Protein AF-G7KDQ2-F1 (afdb_monomer_lite)

Organism: Medicago truncatula (NCBI:txid3880)

Foldseek 3Di:
DDDDDVVPDCPPDDPDDDWDADPVVRPTPVVVVVVVVVVCVVVVDDADADDWWKWFWADWDQDDPQGIKTKIATRYKADFWKAWQLWTWTFPFKAFPVRDTDRIDDHRTIIITTTTDDIDDHGTMMTHDDDPVVNVVLNVQRVVLVVVVVVCVVVVNDDPDDVVSVVSNVD

Structure (mmCIF, N/CA/C/O backbone):
data_AF-G7KDQ2-F1
#
_entry.id   AF-G7KDQ2-F1
#
loop_
_atom_site.group_PDB
_atom_site.id
_atom_site.type_symbol
_atom_site.label_atom_id
_atom_site.label_alt_id
_atom_site.label_comp_id
_atom_site.label_asym_id
_atom_site.label_entity_id
_atom_s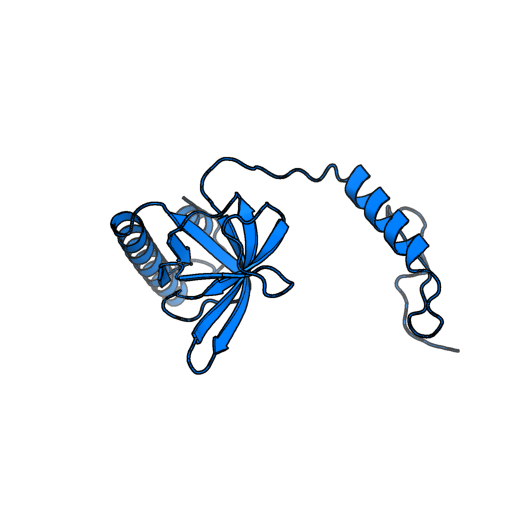ite.label_seq_id
_atom_site.pdbx_PDB_ins_code
_atom_site.Cartn_x
_atom_site.Cartn_y
_atom_site.Cartn_z
_atom_site.occupancy
_atom_site.B_iso_or_equiv
_atom_site.auth_seq_id
_atom_site.auth_comp_id
_atom_site.auth_asym_id
_atom_site.auth_atom_id
_atom_site.pdbx_PDB_model_num
ATOM 1 N N . MET A 1 1 ? 38.299 7.482 -15.254 1.00 37.62 1 MET A N 1
ATOM 2 C CA . MET A 1 1 ? 38.709 6.862 -13.977 1.00 37.62 1 MET A CA 1
ATOM 3 C C . MET A 1 1 ? 37.668 7.265 -12.939 1.00 37.62 1 MET A C 1
ATOM 5 O O . MET A 1 1 ? 37.789 8.322 -12.337 1.00 37.62 1 MET A O 1
ATOM 9 N N . HIS A 1 2 ? 36.566 6.513 -12.859 1.00 38.56 2 HIS A N 1
ATOM 10 C CA . HIS A 1 2 ? 35.492 6.753 -11.890 1.00 38.56 2 HIS A CA 1
ATOM 11 C C . HIS A 1 2 ? 35.658 5.762 -10.732 1.00 38.56 2 HIS A C 1
ATOM 13 O O . HIS A 1 2 ? 35.610 4.558 -10.984 1.00 38.56 2 HIS A O 1
ATOM 19 N N . PRO A 1 3 ? 35.914 6.236 -9.501 1.00 54.81 3 PRO A N 1
ATOM 20 C CA . PRO A 1 3 ? 35.966 5.381 -8.327 1.00 54.81 3 PRO A CA 1
ATOM 21 C C . PRO A 1 3 ? 34.541 5.097 -7.818 1.00 54.81 3 PRO A C 1
ATOM 23 O O . PRO A 1 3 ? 33.591 5.777 -8.201 1.00 54.81 3 PRO A O 1
ATOM 26 N N . SER A 1 4 ? 34.422 4.108 -6.928 1.00 41.66 4 SER A N 1
ATOM 27 C CA . SER A 1 4 ? 33.218 3.663 -6.199 1.00 41.66 4 SER A CA 1
ATOM 28 C C . SER A 1 4 ? 32.128 2.936 -7.000 1.00 41.66 4 SER A C 1
ATOM 30 O O . SER A 1 4 ? 31.072 3.484 -7.271 1.00 41.66 4 SER A O 1
ATOM 32 N N . ASN A 1 5 ? 32.371 1.653 -7.283 1.00 41.12 5 ASN A N 1
ATOM 33 C CA . ASN A 1 5 ? 31.363 0.585 -7.204 1.00 41.12 5 ASN A CA 1
ATOM 34 C C . ASN A 1 5 ? 32.091 -0.739 -6.908 1.00 41.12 5 ASN A C 1
ATOM 36 O O . ASN A 1 5 ? 32.239 -1.611 -7.757 1.00 41.12 5 ASN A O 1
ATOM 40 N N . THR A 1 6 ? 32.604 -0.867 -5.683 1.00 42.06 6 THR A N 1
ATOM 41 C CA . THR A 1 6 ? 33.407 -2.017 -5.217 1.00 42.06 6 THR A CA 1
ATOM 42 C C . THR A 1 6 ? 32.569 -3.277 -4.930 1.00 42.06 6 THR A C 1
ATOM 44 O O . THR A 1 6 ? 33.074 -4.227 -4.356 1.00 42.06 6 THR A O 1
ATOM 47 N N . LEU A 1 7 ? 31.292 -3.329 -5.327 1.00 52.03 7 LEU A N 1
ATOM 48 C CA . LEU A 1 7 ? 30.467 -4.544 -5.208 1.00 52.03 7 LEU A CA 1
ATOM 49 C C . LEU A 1 7 ? 30.378 -5.350 -6.517 1.00 52.03 7 LEU A C 1
ATOM 51 O O . LEU A 1 7 ? 29.614 -6.305 -6.587 1.00 52.03 7 LEU A O 1
ATOM 55 N N . LEU A 1 8 ? 31.136 -4.973 -7.554 1.00 56.44 8 LEU A N 1
ATOM 56 C CA . LEU A 1 8 ? 31.029 -5.561 -8.897 1.00 56.44 8 LEU A CA 1
ATOM 57 C C . LEU A 1 8 ? 32.162 -6.525 -9.294 1.00 56.44 8 LEU A C 1
ATOM 59 O O . LEU A 1 8 ? 32.134 -7.016 -10.417 1.00 56.44 8 LEU A O 1
ATOM 63 N N . SER A 1 9 ? 33.162 -6.802 -8.448 1.00 46.59 9 SER A N 1
ATOM 64 C CA . SER A 1 9 ? 34.312 -7.610 -8.897 1.00 46.59 9 SER A CA 1
ATOM 65 C C . SER A 1 9 ? 34.153 -9.123 -8.739 1.00 46.59 9 SER A C 1
ATOM 67 O O . SER A 1 9 ? 34.792 -9.858 -9.487 1.00 46.59 9 SER A O 1
ATOM 69 N N . ASP A 1 10 ? 33.287 -9.612 -7.848 1.00 47.62 10 ASP A N 1
ATOM 70 C CA . ASP A 1 10 ? 33.301 -11.031 -7.469 1.00 47.62 10 ASP A CA 1
ATOM 71 C C . ASP A 1 10 ? 31.975 -11.722 -7.826 1.00 47.62 10 ASP A C 1
ATOM 73 O O . ASP A 1 10 ? 31.277 -12.288 -6.987 1.00 47.62 10 ASP A O 1
ATOM 77 N N . THR A 1 11 ? 31.635 -11.722 -9.119 1.00 55.91 11 THR A N 1
ATOM 78 C CA . THR A 1 11 ? 30.539 -12.514 -9.728 1.00 55.91 11 THR A CA 1
ATOM 79 C C . THR A 1 11 ? 30.855 -14.020 -9.757 1.00 55.91 11 THR A C 1
ATOM 81 O O . THR A 1 11 ? 30.411 -14.762 -10.629 1.00 55.91 11 THR A O 1
ATOM 84 N N . ILE A 1 12 ? 31.637 -14.515 -8.801 1.00 56.72 12 ILE A N 1
ATOM 85 C CA . ILE A 1 12 ? 32.045 -15.916 -8.721 1.00 56.72 12 ILE A CA 1
ATOM 86 C C . ILE A 1 12 ? 31.264 -16.560 -7.568 1.00 56.72 12 ILE A C 1
ATOM 88 O O . ILE A 1 12 ? 31.811 -16.822 -6.503 1.00 56.72 12 ILE A O 1
ATOM 92 N N . GLY A 1 13 ? 29.953 -16.772 -7.767 1.00 53.53 13 GLY A N 1
ATOM 93 C CA . GLY A 1 13 ? 29.154 -17.663 -6.905 1.00 53.53 13 GLY A CA 1
ATOM 94 C C . GLY A 1 13 ? 27.795 -17.173 -6.380 1.00 53.53 13 GLY A C 1
ATOM 95 O O . GLY A 1 13 ? 27.195 -17.887 -5.582 1.00 53.53 13 GLY A O 1
ATOM 96 N N . LEU A 1 14 ? 27.277 -16.008 -6.790 1.00 55.50 14 LEU A N 1
ATOM 97 C CA . LEU A 1 14 ? 25.994 -15.475 -6.291 1.00 55.50 14 LEU A CA 1
ATOM 98 C C . LEU A 1 14 ? 24.912 -15.385 -7.381 1.00 55.50 14 LEU A C 1
ATOM 100 O O . LEU A 1 14 ? 25.188 -15.001 -8.514 1.00 55.50 14 LEU A O 1
ATOM 104 N N . PHE A 1 15 ? 23.662 -15.687 -7.005 1.00 69.69 15 PHE A N 1
ATOM 105 C CA . PHE A 1 15 ? 22.442 -15.571 -7.825 1.00 69.69 15 PHE A CA 1
ATOM 106 C C . PHE A 1 15 ? 21.989 -14.103 -7.999 1.00 69.69 15 PHE A C 1
ATOM 108 O O . PHE A 1 15 ? 20.851 -13.756 -7.688 1.00 69.69 15 PHE A O 1
ATOM 115 N N . LEU A 1 16 ? 22.888 -13.212 -8.426 1.00 77.12 16 LEU A N 1
ATOM 116 C CA . LEU A 1 16 ? 22.594 -11.791 -8.633 1.00 77.12 16 LEU A CA 1
ATOM 117 C C . LEU A 1 16 ? 22.426 -11.495 -10.132 1.00 77.12 16 LEU A C 1
ATOM 119 O O . LEU A 1 16 ? 23.355 -11.700 -10.910 1.00 77.12 16 LEU A O 1
ATOM 123 N N . LEU A 1 17 ? 21.263 -10.977 -10.534 1.00 81.94 17 LEU A N 1
ATOM 124 C CA . LEU A 1 17 ? 21.025 -10.496 -11.899 1.00 81.94 17 LEU A CA 1
ATOM 125 C C . LEU A 1 17 ? 21.513 -9.049 -12.041 1.00 81.94 17 LEU A C 1
ATOM 127 O O . LEU A 1 17 ? 21.139 -8.183 -11.250 1.00 81.94 17 LEU A O 1
ATOM 131 N N . VAL A 1 18 ? 22.326 -8.781 -13.065 1.00 84.50 18 VAL A N 1
ATOM 132 C CA . VAL A 1 18 ? 22.874 -7.448 -13.367 1.00 84.50 18 VAL A CA 1
ATOM 133 C C . VAL A 1 18 ? 22.486 -7.062 -14.792 1.00 84.50 18 VAL A C 1
ATOM 135 O O . VAL A 1 18 ? 22.719 -7.826 -15.725 1.00 84.50 18 VAL A O 1
ATOM 138 N N . VAL A 1 19 ? 21.896 -5.874 -14.961 1.00 87.69 19 VAL A N 1
ATOM 139 C CA . VAL A 1 19 ? 21.466 -5.338 -16.262 1.00 87.69 19 VAL A CA 1
ATOM 140 C C . VAL A 1 19 ? 21.980 -3.909 -16.416 1.00 87.69 19 VAL A C 1
ATOM 142 O O . VAL A 1 19 ? 21.760 -3.066 -15.547 1.00 87.69 19 VAL A O 1
ATOM 145 N N . GLU A 1 20 ? 22.654 -3.625 -17.529 1.00 88.62 20 GLU A N 1
ATOM 146 C CA . GLU A 1 20 ? 23.108 -2.274 -17.861 1.00 88.62 20 GLU A CA 1
ATOM 147 C C . GLU A 1 20 ? 21.953 -1.433 -18.417 1.00 88.62 20 GLU A C 1
ATOM 149 O O . GLU A 1 20 ? 21.280 -1.824 -19.374 1.00 88.62 20 GLU A O 1
ATOM 154 N N . VAL A 1 21 ? 21.731 -0.255 -17.829 1.00 93.44 21 VAL A N 1
ATOM 155 C CA . VAL A 1 21 ? 20.653 0.662 -18.221 1.00 93.44 21 VAL A CA 1
ATOM 156 C C . VAL A 1 21 ? 21.148 2.101 -18.311 1.00 93.44 21 VAL A C 1
ATOM 158 O O . VAL A 1 21 ? 22.030 2.531 -17.566 1.00 93.44 21 VAL A O 1
ATOM 161 N N . SER A 1 22 ? 20.548 2.886 -19.204 1.00 92.56 22 SER A N 1
ATOM 162 C CA . SER A 1 22 ? 20.775 4.328 -19.293 1.00 92.56 22 SER A CA 1
ATOM 163 C C . SER A 1 22 ? 19.453 5.074 -19.420 1.00 92.56 22 SER A C 1
ATOM 165 O O . SER A 1 22 ? 18.810 5.039 -20.468 1.00 92.56 22 SER A O 1
ATOM 167 N N . ALA A 1 23 ? 19.081 5.815 -18.372 1.00 91.19 23 ALA A N 1
ATOM 168 C CA . ALA A 1 23 ? 17.865 6.632 -18.360 1.00 91.19 23 ALA A CA 1
ATOM 169 C C . ALA A 1 23 ? 17.917 7.787 -19.378 1.00 91.19 23 ALA A C 1
ATOM 171 O O . ALA A 1 23 ? 16.915 8.100 -20.014 1.00 91.19 23 ALA A O 1
ATOM 172 N N . ILE A 1 24 ? 19.097 8.388 -19.582 1.00 94.44 24 ILE A N 1
ATOM 173 C CA . ILE A 1 24 ? 19.287 9.511 -20.517 1.00 94.44 24 ILE A CA 1
ATOM 174 C C . ILE A 1 24 ? 19.175 9.030 -21.965 1.00 94.44 24 ILE A C 1
ATOM 176 O O . ILE A 1 24 ? 18.481 9.638 -22.775 1.00 94.44 24 ILE A O 1
ATOM 180 N N . LYS A 1 25 ? 19.849 7.918 -22.289 1.00 92.94 25 LYS A N 1
ATOM 181 C CA . LYS A 1 25 ? 19.827 7.336 -23.638 1.00 92.94 25 LYS A CA 1
ATOM 182 C C . LYS A 1 25 ? 18.589 6.470 -23.891 1.00 92.94 25 LYS A C 1
ATOM 184 O O . LYS A 1 25 ? 18.416 6.014 -25.013 1.00 92.94 25 LYS A O 1
ATOM 189 N N . LYS A 1 26 ? 17.763 6.229 -22.864 1.00 89.06 26 LYS A N 1
ATOM 190 C CA . LYS A 1 26 ? 16.597 5.327 -22.880 1.00 89.06 26 LYS A CA 1
ATOM 191 C C . LYS A 1 26 ? 16.933 3.931 -23.416 1.00 89.06 26 LYS A C 1
ATOM 193 O O . LYS A 1 26 ? 16.191 3.360 -24.203 1.00 89.06 26 LYS A O 1
ATOM 198 N N . THR A 1 27 ? 18.078 3.398 -23.001 1.00 90.62 27 THR A N 1
ATOM 199 C CA . THR A 1 27 ? 18.556 2.065 -23.404 1.00 90.62 27 THR A CA 1
ATOM 200 C C . THR A 1 27 ? 18.563 1.128 -22.202 1.00 90.62 27 THR A C 1
ATOM 202 O O . THR A 1 27 ? 18.830 1.562 -21.080 1.00 90.62 27 THR A O 1
ATOM 205 N N . GLY A 1 28 ? 18.226 -0.143 -22.432 1.00 87.81 28 GLY A N 1
ATOM 206 C CA . GLY A 1 28 ? 18.150 -1.171 -21.393 1.00 87.81 28 GLY A CA 1
ATOM 207 C C . GLY A 1 28 ? 16.844 -1.343 -20.587 1.00 87.81 28 GLY A C 1
ATOM 208 O O . GLY A 1 28 ? 16.815 -2.319 -19.840 1.00 87.81 28 GLY A O 1
ATOM 209 N N . PRO A 1 29 ? 15.766 -0.523 -20.687 1.00 92.25 29 PRO A N 1
ATOM 210 C CA . PRO A 1 29 ? 14.560 -0.779 -19.889 1.00 92.25 29 PRO A CA 1
ATOM 211 C C . PRO A 1 29 ? 13.874 -2.103 -20.262 1.00 92.25 29 PRO A C 1
ATOM 213 O O . PRO A 1 29 ? 13.459 -2.821 -19.360 1.00 92.25 29 PRO A O 1
ATOM 216 N N . ASP A 1 30 ? 13.856 -2.485 -21.543 1.00 92.44 30 ASP A N 1
ATOM 217 C CA . ASP A 1 30 ? 13.262 -3.759 -21.985 1.00 92.44 30 ASP A CA 1
ATOM 218 C C . ASP A 1 30 ? 14.008 -4.966 -21.391 1.00 92.44 30 ASP A C 1
ATOM 220 O O . ASP A 1 30 ? 13.409 -5.919 -20.895 1.00 92.44 30 ASP A O 1
ATOM 224 N N . ASN A 1 31 ? 15.343 -4.897 -21.365 1.00 90.94 31 ASN A N 1
ATOM 225 C CA . ASN A 1 31 ? 16.174 -5.939 -20.761 1.00 90.94 31 ASN A CA 1
ATOM 226 C C . ASN A 1 31 ? 15.967 -6.018 -19.241 1.00 90.94 31 ASN A C 1
ATOM 228 O O . ASN A 1 31 ? 15.993 -7.109 -18.672 1.00 90.94 31 ASN A O 1
ATOM 232 N N . LEU A 1 32 ? 15.756 -4.873 -18.582 1.00 92.62 32 LEU A N 1
ATOM 233 C CA . LEU A 1 32 ? 15.477 -4.814 -17.149 1.00 92.62 32 LEU A CA 1
ATOM 234 C C . LEU A 1 32 ? 14.107 -5.420 -16.824 1.00 92.62 32 LEU A C 1
ATOM 236 O O . LEU A 1 32 ? 13.989 -6.164 -15.853 1.00 92.62 32 LEU A O 1
ATOM 240 N N . GLU A 1 33 ? 13.092 -5.137 -17.640 1.00 94.00 33 GLU A N 1
ATOM 241 C CA . GLU A 1 33 ? 11.751 -5.702 -17.491 1.00 94.00 33 GLU A CA 1
ATOM 242 C C . GLU A 1 33 ? 11.776 -7.230 -17.603 1.00 94.00 33 GLU A C 1
ATOM 244 O O . GLU A 1 33 ? 11.273 -7.923 -16.717 1.00 94.00 33 GLU A O 1
ATOM 249 N N . VAL A 1 34 ? 12.439 -7.767 -18.633 1.00 93.12 34 VAL A N 1
ATOM 250 C CA . VAL A 1 34 ? 12.584 -9.219 -18.816 1.00 93.12 34 VAL A CA 1
ATOM 251 C C . VAL A 1 34 ? 13.322 -9.859 -17.639 1.00 93.12 34 VAL A C 1
ATOM 253 O O . VAL A 1 34 ? 12.892 -10.900 -17.141 1.00 93.12 34 VAL A O 1
ATOM 256 N N . ALA A 1 35 ? 14.400 -9.237 -17.151 1.00 92.38 35 ALA A N 1
ATOM 257 C CA . ALA A 1 35 ? 15.139 -9.742 -15.995 1.00 92.38 35 ALA A CA 1
ATOM 258 C C . ALA A 1 35 ? 14.286 -9.743 -14.713 1.00 92.38 35 ALA A C 1
ATOM 260 O O . ALA A 1 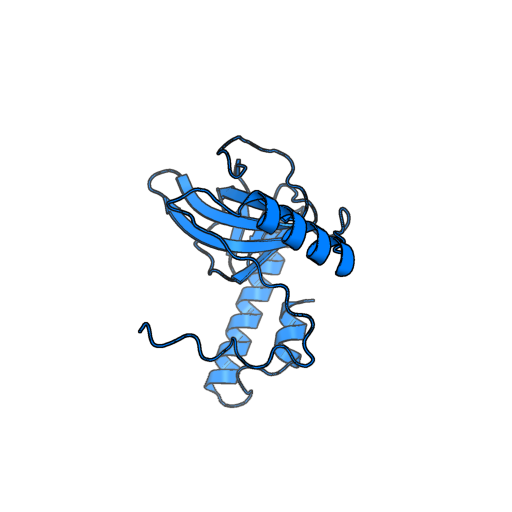35 ? 14.329 -10.706 -13.945 1.00 92.38 35 ALA A O 1
ATOM 261 N N . LEU A 1 36 ? 13.479 -8.700 -14.494 1.00 93.00 36 LEU A N 1
ATOM 262 C CA . LEU A 1 36 ? 12.586 -8.598 -13.340 1.00 93.00 36 LEU A CA 1
ATOM 263 C C . LEU A 1 36 ? 11.479 -9.660 -13.385 1.00 93.00 36 LEU A C 1
ATOM 265 O O . LEU A 1 36 ? 11.206 -10.307 -12.374 1.00 93.00 36 LEU A O 1
ATOM 269 N N . LEU A 1 37 ? 10.873 -9.870 -14.557 1.00 94.00 37 LEU A N 1
ATOM 270 C CA . LEU A 1 37 ? 9.855 -10.901 -14.763 1.00 94.00 37 LEU A CA 1
ATOM 271 C C . LEU A 1 37 ? 10.428 -12.308 -14.567 1.00 94.00 37 LEU A C 1
ATOM 273 O O . LEU A 1 37 ? 9.796 -13.136 -13.911 1.00 94.00 37 LEU A O 1
ATOM 277 N N . LEU A 1 38 ? 11.637 -12.568 -15.074 1.00 92.62 38 LEU A N 1
ATOM 278 C CA . LEU A 1 38 ? 12.329 -13.840 -14.869 1.00 92.62 38 LEU A CA 1
ATOM 279 C C . LEU A 1 38 ? 12.576 -14.099 -13.378 1.00 92.62 38 LEU A C 1
ATOM 281 O O . LEU A 1 38 ? 12.273 -15.184 -12.883 1.00 92.62 38 LEU A O 1
ATOM 285 N N . GLN A 1 39 ? 13.058 -13.090 -12.649 1.00 91.50 39 GLN A N 1
ATOM 286 C CA . GLN A 1 39 ? 13.282 -13.196 -11.210 1.00 91.50 39 GLN A CA 1
ATOM 287 C C . GLN A 1 39 ? 11.975 -13.450 -10.447 1.00 91.50 39 GLN A C 1
ATOM 289 O O . GLN A 1 39 ? 11.927 -14.325 -9.584 1.00 91.50 39 GLN A O 1
ATOM 294 N N . ALA A 1 40 ? 10.902 -12.725 -10.777 1.00 93.00 40 ALA A N 1
ATOM 295 C CA . ALA A 1 40 ? 9.593 -12.908 -10.153 1.00 93.00 40 ALA A CA 1
ATOM 296 C C . ALA A 1 40 ? 9.030 -14.318 -10.398 1.00 93.00 40 ALA A C 1
ATOM 298 O O . ALA A 1 40 ? 8.473 -14.924 -9.482 1.00 93.00 40 ALA A O 1
ATOM 299 N N . TYR A 1 41 ? 9.226 -14.857 -11.605 1.00 91.25 41 TYR A N 1
ATOM 300 C CA . TYR A 1 41 ? 8.842 -16.224 -11.949 1.00 91.25 41 TYR A CA 1
ATOM 301 C C . TYR A 1 41 ? 9.626 -17.261 -11.135 1.00 91.25 41 TYR A C 1
ATOM 303 O O . TYR A 1 41 ? 9.034 -18.182 -10.578 1.00 91.25 41 TYR A O 1
ATOM 311 N N . MET A 1 42 ? 10.945 -17.088 -10.993 1.00 91.38 42 MET A N 1
ATOM 312 C CA . MET A 1 42 ? 11.783 -17.973 -10.172 1.00 91.38 42 MET A CA 1
ATOM 313 C C . MET A 1 42 ? 11.406 -17.941 -8.683 1.00 91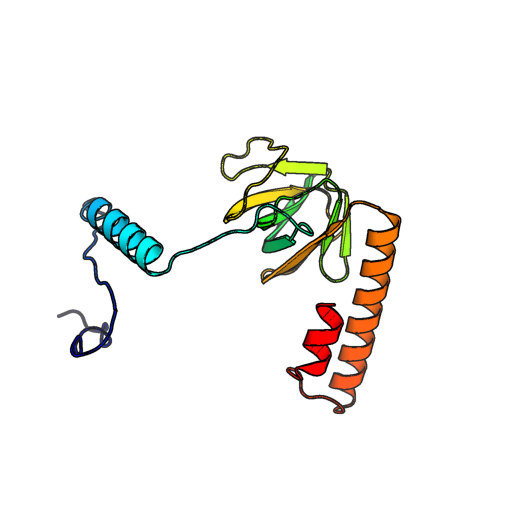.38 42 MET A C 1
ATOM 315 O O . MET A 1 42 ? 11.559 -18.947 -7.994 1.00 91.38 42 MET A O 1
ATOM 319 N N . MET A 1 43 ? 10.917 -16.801 -8.188 1.00 91.38 43 MET A N 1
ATOM 320 C CA . MET A 1 43 ? 10.465 -16.637 -6.802 1.00 91.38 43 MET A CA 1
ATOM 321 C C . MET A 1 43 ? 9.064 -17.213 -6.531 1.00 91.38 43 MET A C 1
ATOM 323 O O . MET A 1 43 ? 8.684 -17.283 -5.364 1.00 91.38 43 MET A O 1
ATOM 327 N N . ASP A 1 44 ? 8.306 -17.606 -7.566 1.00 91.75 44 ASP A N 1
ATOM 328 C CA . ASP A 1 44 ? 6.934 -18.141 -7.470 1.00 91.75 44 ASP A CA 1
ATOM 329 C C . ASP A 1 44 ? 6.029 -17.300 -6.541 1.00 91.75 44 ASP A C 1
ATOM 331 O O . ASP A 1 44 ? 5.396 -17.800 -5.605 1.00 91.75 44 ASP A O 1
ATOM 335 N N . LEU A 1 45 ? 6.018 -15.976 -6.760 1.00 89.31 45 LEU A N 1
ATOM 336 C CA . LEU A 1 45 ? 5.263 -15.033 -5.931 1.00 89.31 45 LEU A CA 1
ATOM 337 C C . LEU A 1 45 ? 3.753 -15.310 -6.014 1.00 89.31 45 LEU A C 1
ATOM 339 O O . LEU A 1 45 ? 3.136 -15.181 -7.071 1.00 89.31 45 LEU A O 1
ATOM 343 N N . LYS A 1 46 ? 3.144 -15.634 -4.868 1.00 88.25 46 LYS A N 1
ATOM 344 C CA . LYS A 1 46 ? 1.707 -15.917 -4.727 1.00 88.25 46 LYS A CA 1
ATOM 345 C C . LYS A 1 46 ? 1.031 -14.907 -3.813 1.00 88.25 46 LYS A C 1
ATOM 347 O O . LYS A 1 46 ? 1.628 -14.415 -2.858 1.00 88.25 46 LYS A O 1
ATOM 352 N N . ALA A 1 47 ? -0.246 -14.657 -4.077 1.00 86.81 47 ALA A N 1
ATOM 353 C CA . ALA A 1 47 ? -1.093 -13.816 -3.247 1.00 86.81 47 ALA A CA 1
ATOM 354 C C . ALA A 1 47 ? -2.384 -14.547 -2.866 1.00 86.81 47 ALA A C 1
ATOM 356 O O . ALA A 1 47 ? -2.922 -15.329 -3.650 1.00 86.81 47 ALA A O 1
ATOM 357 N N . GLN A 1 48 ? -2.876 -14.272 -1.659 1.00 81.19 48 GLN A N 1
ATOM 358 C CA . GLN A 1 48 ? -4.165 -14.761 -1.173 1.00 81.19 48 GLN A CA 1
ATOM 359 C C . GLN A 1 48 ? -5.259 -13.738 -1.498 1.00 81.19 48 GLN A C 1
ATOM 361 O O . GLN A 1 48 ? -5.068 -12.534 -1.319 1.00 81.19 48 GLN A O 1
ATOM 366 N N . PHE A 1 49 ? -6.405 -14.212 -1.986 1.00 80.31 49 PHE A N 1
ATOM 367 C CA . PHE A 1 49 ? -7.561 -13.363 -2.318 1.00 80.31 49 PHE A CA 1
ATOM 368 C C . PHE A 1 49 ? -8.665 -13.427 -1.260 1.00 80.31 49 PHE A C 1
ATOM 370 O O . PHE A 1 49 ? -9.585 -12.608 -1.269 1.00 80.31 49 PHE A O 1
ATOM 377 N N . ASP A 1 50 ? -8.564 -14.400 -0.367 1.00 75.56 50 ASP A N 1
ATOM 378 C CA . ASP A 1 50 ? -9.486 -14.742 0.694 1.00 75.56 50 ASP A CA 1
ATOM 379 C C . ASP A 1 50 ? -8.827 -14.573 2.069 1.00 75.56 50 ASP A C 1
ATOM 381 O O . ASP A 1 50 ? -7.607 -14.625 2.221 1.00 75.56 50 ASP A O 1
ATOM 385 N N . GLY A 1 51 ? -9.660 -14.338 3.081 1.00 74.31 51 GLY A N 1
ATOM 386 C CA . GLY A 1 51 ? -9.220 -14.099 4.452 1.00 74.31 51 GLY A CA 1
ATOM 387 C C . GLY A 1 51 ? -9.452 -12.664 4.932 1.00 74.31 51 GLY A C 1
ATOM 388 O O . GLY A 1 51 ? -10.069 -11.854 4.233 1.00 74.31 51 GLY A O 1
ATOM 389 N N . PRO A 1 52 ? -9.014 -12.352 6.165 1.00 72.38 52 PRO A N 1
ATOM 390 C CA . PRO A 1 52 ? -9.146 -11.019 6.725 1.00 72.38 52 PRO A CA 1
ATOM 391 C C . PRO A 1 52 ? -8.321 -10.036 5.900 1.00 72.38 52 PRO A C 1
ATOM 393 O O . PRO A 1 52 ? -7.134 -10.236 5.645 1.00 72.38 52 PRO A O 1
ATOM 396 N N . ALA A 1 53 ? -8.980 -8.969 5.482 1.00 80.00 53 ALA A N 1
ATOM 397 C CA . ALA A 1 53 ? -8.393 -7.942 4.653 1.00 80.00 53 ALA A CA 1
ATOM 398 C C . ALA A 1 53 ? -7.248 -7.226 5.392 1.00 80.00 53 ALA A C 1
ATOM 400 O O . ALA A 1 53 ? -7.423 -6.737 6.509 1.00 80.00 53 ALA A O 1
ATOM 401 N N . GLN A 1 54 ? -6.075 -7.180 4.761 1.00 83.81 54 GLN A N 1
ATOM 402 C CA . GLN A 1 54 ? -4.840 -6.636 5.330 1.00 83.81 54 GLN A CA 1
ATOM 403 C C . GLN A 1 54 ? -4.115 -5.775 4.299 1.00 83.81 54 GLN A C 1
ATOM 405 O O . GLN A 1 54 ? -4.103 -6.105 3.109 1.00 83.81 54 GLN A O 1
ATOM 410 N N . ALA A 1 55 ? -3.473 -4.709 4.760 1.00 87.25 55 ALA A N 1
ATOM 411 C CA . ALA A 1 55 ? -2.632 -3.848 3.941 1.00 87.25 55 ALA A CA 1
ATOM 412 C C . ALA A 1 55 ? -1.450 -3.300 4.751 1.00 87.25 55 ALA A C 1
ATOM 414 O O . ALA A 1 55 ? -1.478 -3.308 5.978 1.00 87.25 55 ALA A O 1
ATOM 415 N N . TYR A 1 56 ? -0.425 -2.830 4.049 1.00 89.06 56 TYR A N 1
ATOM 416 C CA . TYR A 1 56 ? 0.753 -2.194 4.637 1.00 89.06 56 TYR A CA 1
ATOM 417 C C . TYR A 1 56 ? 0.796 -0.725 4.263 1.00 89.06 56 TYR A C 1
ATOM 419 O O . TYR A 1 56 ? 0.567 -0.383 3.099 1.00 89.06 56 TYR A O 1
ATOM 427 N N . VAL A 1 57 ? 1.138 0.135 5.214 1.00 89.75 57 VAL A N 1
ATOM 428 C CA . VAL A 1 57 ? 1.252 1.571 4.953 1.00 89.75 57 VAL A CA 1
ATOM 429 C C . VAL A 1 57 ? 2.592 1.898 4.338 1.00 89.75 57 VAL A C 1
ATOM 431 O O . VAL A 1 57 ? 3.646 1.595 4.892 1.00 89.75 57 VAL A O 1
ATOM 434 N N . VAL A 1 58 ? 2.541 2.552 3.184 1.00 91.88 58 VAL A N 1
ATOM 435 C CA . VAL A 1 58 ? 3.726 3.0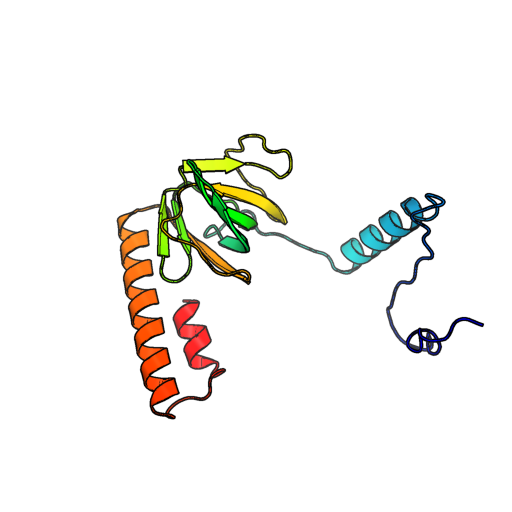63 2.495 1.00 91.88 58 VAL A CA 1
ATOM 436 C C . VAL A 1 58 ? 4.018 4.477 2.967 1.00 91.88 58 VAL A C 1
ATOM 438 O O . VAL A 1 58 ? 5.144 4.799 3.333 1.00 91.88 58 VAL A O 1
ATOM 441 N N . GLU A 1 59 ? 2.991 5.320 2.979 1.00 91.19 59 GLU A N 1
ATOM 442 C CA . GLU A 1 59 ? 3.091 6.720 3.365 1.00 91.19 59 GLU A CA 1
ATOM 443 C C . GLU A 1 59 ? 1.749 7.215 3.902 1.00 91.19 59 GLU A C 1
ATOM 445 O O . GLU A 1 59 ? 0.681 6.730 3.525 1.00 91.19 59 GLU A O 1
ATOM 450 N N . ALA A 1 60 ? 1.811 8.224 4.763 1.00 90.06 60 ALA A N 1
ATOM 451 C CA . ALA A 1 60 ? 0.641 8.895 5.295 1.00 90.06 60 ALA A CA 1
ATOM 452 C C . ALA A 1 60 ? 0.882 10.403 5.327 1.00 90.06 60 ALA A C 1
ATOM 454 O O . ALA A 1 60 ? 1.959 10.873 5.699 1.00 90.06 60 ALA A O 1
ATOM 455 N N . ARG A 1 61 ? -0.128 11.177 4.931 1.00 90.06 61 ARG A N 1
ATOM 456 C CA . ARG A 1 61 ? -0.086 12.644 4.924 1.00 90.06 61 ARG A CA 1
ATOM 457 C C . ARG A 1 61 ? -1.427 13.247 5.323 1.00 90.06 61 ARG A C 1
ATOM 459 O O . ARG A 1 61 ? -2.477 12.645 5.131 1.00 90.06 61 ARG A O 1
ATOM 466 N N . LEU A 1 62 ? -1.400 14.468 5.848 1.00 90.12 62 LEU A N 1
ATOM 467 C CA . LEU A 1 62 ? -2.609 15.228 6.157 1.00 90.12 62 LEU A CA 1
ATOM 468 C C . LEU A 1 62 ? -2.883 16.244 5.046 1.00 90.12 62 LEU A C 1
ATOM 470 O O . LEU A 1 62 ? -2.080 17.149 4.822 1.00 90.12 62 LEU A O 1
ATOM 474 N N . ASP A 1 63 ? -4.025 16.113 4.377 1.00 89.94 63 ASP A N 1
ATOM 475 C CA . ASP A 1 63 ? -4.434 16.998 3.289 1.00 89.94 63 ASP A CA 1
ATOM 476 C C . ASP A 1 63 ? -5.513 17.993 3.745 1.00 89.94 63 ASP A C 1
ATOM 478 O O . ASP A 1 63 ? -6.447 17.660 4.489 1.00 89.94 63 ASP A O 1
ATOM 482 N N . LYS A 1 64 ? -5.379 19.252 3.311 1.00 86.75 64 LYS A N 1
ATOM 483 C CA . LYS A 1 64 ? -6.279 20.343 3.704 1.00 86.75 64 LYS A CA 1
ATOM 484 C C . LYS A 1 64 ? -7.633 20.179 3.007 1.00 86.75 64 LYS A C 1
ATOM 486 O O . LYS A 1 64 ? -7.807 20.572 1.862 1.00 86.75 64 LYS A O 1
ATOM 491 N N . GLY A 1 65 ? -8.607 19.645 3.742 1.00 84.88 65 GLY A N 1
ATOM 492 C CA . GLY A 1 65 ? -9.997 19.476 3.301 1.00 84.88 65 GLY A CA 1
ATOM 493 C C . GLY A 1 65 ? -10.403 18.015 3.115 1.00 84.88 65 GLY A C 1
ATOM 494 O O . GLY A 1 65 ? -11.551 17.667 3.386 1.00 84.88 65 GLY A O 1
ATOM 495 N N . ARG A 1 66 ? -9.463 17.138 2.745 1.00 82.62 66 ARG A N 1
ATOM 496 C CA . ARG A 1 66 ? -9.710 15.687 2.657 1.00 82.62 66 ARG A CA 1
ATOM 497 C C . ARG A 1 66 ? -9.450 14.971 3.987 1.00 82.62 66 ARG A C 1
ATOM 499 O O . ARG A 1 66 ? -10.100 13.963 4.267 1.00 82.62 66 ARG A O 1
ATOM 506 N N . GLY A 1 67 ? -8.606 15.549 4.844 1.00 87.00 67 GLY A N 1
ATOM 507 C CA . GLY A 1 67 ? -8.187 14.945 6.106 1.00 87.00 67 GLY A CA 1
ATOM 508 C C . GLY A 1 67 ? -6.985 14.017 5.904 1.00 87.00 67 GLY A C 1
ATOM 509 O O . GLY A 1 67 ? -6.197 14.242 4.984 1.00 87.00 67 GLY A O 1
ATOM 510 N N . PRO A 1 68 ? -6.801 13.007 6.768 1.00 88.25 68 PRO A N 1
ATOM 511 C CA . PRO A 1 68 ? -5.715 12.044 6.628 1.00 88.25 68 PRO A CA 1
ATOM 512 C C . PRO A 1 68 ? -5.871 11.217 5.348 1.00 88.25 68 PRO A C 1
ATOM 514 O O . PRO A 1 68 ? -6.933 10.639 5.096 1.00 88.25 68 PRO A O 1
ATOM 517 N N . LEU A 1 69 ? -4.804 11.184 4.554 1.00 89.50 69 LEU A N 1
ATOM 518 C CA . LEU A 1 69 ? -4.641 10.358 3.366 1.00 89.50 69 LEU A CA 1
ATOM 519 C C . LEU A 1 69 ? -3.531 9.352 3.631 1.00 89.50 69 LEU A C 1
ATOM 521 O O . LEU A 1 69 ? -2.447 9.727 4.084 1.00 89.50 69 LEU A O 1
ATOM 525 N N . VAL A 1 70 ? -3.797 8.092 3.318 1.00 89.75 70 VAL A N 1
ATOM 526 C CA . VAL A 1 70 ? -2.856 7.000 3.564 1.00 89.75 70 VAL A CA 1
ATOM 527 C C . VAL A 1 70 ? -2.698 6.195 2.286 1.00 89.75 70 VAL A C 1
ATOM 529 O O . VAL A 1 70 ? -3.682 5.691 1.749 1.00 89.75 70 VAL A O 1
ATOM 532 N N . THR A 1 71 ? -1.471 6.071 1.793 1.00 91.12 71 THR A N 1
ATOM 533 C CA . THR A 1 71 ? -1.151 5.194 0.666 1.00 91.12 71 THR A CA 1
ATOM 534 C C . THR A 1 71 ? -0.742 3.841 1.224 1.00 91.12 71 THR A C 1
ATOM 536 O O . THR A 1 71 ? 0.207 3.730 2.003 1.00 91.12 71 THR A O 1
ATOM 539 N N . THR A 1 72 ? -1.457 2.801 0.815 1.00 89.81 72 THR A N 1
ATOM 540 C CA . THR A 1 72 ? -1.269 1.437 1.312 1.00 89.81 72 THR A CA 1
ATOM 541 C C . THR A 1 72 ? -1.059 0.456 0.168 1.00 89.81 72 THR A C 1
ATOM 543 O O . THR A 1 72 ? -1.592 0.648 -0.923 1.00 89.81 72 THR A O 1
ATOM 546 N N . ILE A 1 73 ? -0.293 -0.608 0.408 1.00 90.31 73 ILE A N 1
ATOM 547 C CA . ILE A 1 73 ? -0.196 -1.763 -0.492 1.00 90.31 73 ILE A CA 1
ATOM 548 C C . ILE A 1 73 ? -1.054 -2.880 0.085 1.00 90.31 73 ILE A C 1
ATOM 550 O O . ILE A 1 73 ? -0.836 -3.335 1.210 1.00 90.31 73 ILE A O 1
ATOM 554 N N . VAL A 1 74 ? -2.031 -3.331 -0.696 1.00 87.69 74 VAL A N 1
ATOM 555 C CA . VAL A 1 74 ? -2.990 -4.345 -0.255 1.00 87.69 74 VAL A CA 1
ATOM 556 C C . VAL A 1 74 ? -2.359 -5.730 -0.279 1.00 87.69 74 VAL A C 1
ATOM 558 O O . VAL A 1 74 ? -1.793 -6.151 -1.284 1.00 87.69 74 VAL A O 1
ATOM 561 N N . LYS A 1 75 ? -2.482 -6.469 0.822 1.00 82.06 75 LYS A N 1
ATOM 562 C CA . LYS A 1 75 ? -2.072 -7.875 0.916 1.00 82.06 75 LYS A CA 1
ATOM 563 C C . LYS A 1 75 ? -3.235 -8.813 0.603 1.00 82.06 75 LYS A C 1
ATOM 565 O O . LYS A 1 75 ? -3.057 -9.776 -0.134 1.00 82.06 75 LYS A O 1
ATOM 570 N N . VAL A 1 76 ? -4.415 -8.506 1.146 1.00 69.50 76 VAL A N 1
ATOM 571 C CA . VAL A 1 76 ? -5.666 -9.262 0.970 1.00 69.50 76 VAL A CA 1
ATOM 572 C C . VAL A 1 76 ? -6.806 -8.268 0.750 1.00 69.50 76 VAL A C 1
ATOM 574 O O . VAL A 1 76 ? -6.854 -7.231 1.410 1.00 69.50 76 VAL A O 1
ATOM 577 N N . VAL A 1 77 ? -7.703 -8.581 -0.189 1.00 65.06 77 VAL A N 1
ATOM 578 C CA . VAL A 1 77 ? -8.748 -7.692 -0.732 1.00 65.06 77 VAL A CA 1
ATOM 579 C C . VAL A 1 77 ? -9.486 -6.900 0.349 1.00 65.06 77 VAL A C 1
ATOM 581 O O . VAL A 1 77 ? -10.141 -7.479 1.209 1.00 65.06 77 VAL A O 1
ATOM 584 N N . CYS A 1 78 ? -9.452 -5.571 0.256 1.00 58.28 78 CYS A N 1
ATOM 585 C CA . CYS A 1 78 ? -10.063 -4.683 1.243 1.00 58.28 78 CYS A CA 1
ATOM 586 C C . CYS A 1 78 ? -11.603 -4.641 1.169 1.00 58.28 78 CYS A C 1
ATOM 588 O O . CYS A 1 78 ? -12.187 -4.496 0.096 1.00 58.28 78 CYS A O 1
ATOM 590 N N . GLY A 1 79 ? -12.248 -4.734 2.338 1.00 57.22 79 GLY A N 1
ATOM 591 C CA . GLY A 1 79 ? -13.647 -4.362 2.585 1.00 57.22 79 GLY A CA 1
ATOM 592 C C . GLY A 1 79 ? -13.823 -2.886 2.992 1.00 57.22 79 GLY A C 1
ATOM 593 O O . GLY A 1 79 ? -12.968 -2.052 2.724 1.00 57.22 79 GLY A O 1
ATOM 594 N N . GLN A 1 80 ? -14.946 -2.555 3.646 1.00 55.81 80 GLN A N 1
ATOM 595 C CA . GLN A 1 80 ? -15.421 -1.169 3.855 1.00 55.81 80 GLN A CA 1
ATOM 596 C C . GLN A 1 80 ? -14.921 -0.446 5.133 1.00 55.81 80 GLN A C 1
ATOM 598 O O . GLN A 1 80 ? -15.063 0.773 5.213 1.00 55.81 80 GLN A O 1
ATOM 603 N N . HIS A 1 81 ? -14.365 -1.127 6.147 1.00 56.69 81 HIS A N 1
ATOM 604 C CA . HIS A 1 81 ? -13.945 -0.476 7.408 1.00 56.69 81 HIS A CA 1
ATOM 605 C C . HIS A 1 81 ? -12.522 -0.881 7.808 1.00 56.69 81 HIS A C 1
ATOM 607 O O . HIS A 1 81 ? -12.231 -2.068 7.853 1.00 56.69 81 HIS A O 1
ATOM 613 N N . ALA A 1 82 ? -11.646 0.078 8.123 1.00 60.12 82 ALA A N 1
ATOM 614 C CA . ALA A 1 82 ? -10.229 -0.166 8.413 1.00 60.12 82 ALA A CA 1
ATOM 615 C C . ALA A 1 82 ? -9.849 0.188 9.860 1.00 60.12 82 ALA A C 1
ATOM 617 O O . ALA A 1 82 ? -10.301 1.188 10.418 1.00 60.12 82 ALA A O 1
ATOM 618 N N . VAL A 1 83 ? -8.989 -0.634 10.450 1.00 55.91 83 VAL A N 1
ATOM 619 C CA . VAL A 1 83 ? -8.306 -0.426 11.730 1.00 55.91 83 VAL A CA 1
ATOM 620 C C . VAL A 1 83 ? -6.818 -0.418 11.446 1.00 55.91 83 VAL A C 1
ATOM 622 O O . VAL A 1 83 ? -6.328 -1.222 10.660 1.00 55.91 83 VAL A O 1
ATOM 625 N N . GLU A 1 84 ? -6.093 0.469 12.093 1.00 59.31 84 GLU A N 1
ATOM 626 C CA . GLU A 1 84 ? -4.673 0.640 11.873 1.00 59.31 84 GLU A CA 1
ATOM 627 C C . GLU A 1 84 ? -3.981 0.893 13.206 1.00 59.31 84 GLU A C 1
ATOM 629 O O . GLU A 1 84 ? -4.155 1.943 13.820 1.00 59.31 84 GLU A O 1
ATOM 634 N N . GLY A 1 85 ? -3.222 -0.091 13.689 1.00 60.72 85 GLY A N 1
ATOM 635 C CA . GLY A 1 85 ? -2.536 0.012 14.978 1.00 60.72 85 GLY A CA 1
ATOM 636 C C . GLY A 1 85 ? -3.466 0.444 16.126 1.00 60.72 85 GLY A C 1
ATOM 637 O O . GLY A 1 85 ? -4.327 -0.323 16.552 1.00 60.72 85 GLY A O 1
ATOM 638 N N . SER A 1 86 ? -3.257 1.664 16.635 1.00 58.72 86 SER A N 1
ATOM 639 C CA . SER A 1 86 ? -4.001 2.311 17.734 1.00 58.72 86 SER A CA 1
ATOM 640 C C . SER A 1 86 ? -4.984 3.397 17.272 1.00 58.72 86 SER A C 1
ATOM 642 O O . SER A 1 86 ? -5.320 4.307 18.037 1.00 58.72 86 SER A O 1
ATOM 644 N N . GLN A 1 87 ? -5.366 3.369 15.995 1.00 69.94 87 GLN A N 1
ATOM 645 C CA . GLN A 1 87 ? -6.302 4.305 15.393 1.00 69.94 87 GLN A CA 1
ATOM 646 C C . GLN A 1 87 ? -7.281 3.552 14.486 1.00 69.94 87 GLN A C 1
ATOM 648 O O . GLN A 1 87 ? -6.920 2.672 13.708 1.00 69.94 87 GLN A O 1
ATOM 653 N N . TRP A 1 88 ? -8.562 3.901 14.551 1.00 75.75 88 TRP A N 1
ATOM 654 C CA . TRP A 1 88 ? -9.588 3.299 13.699 1.00 75.75 88 TRP A CA 1
ATOM 655 C C . TRP A 1 88 ? -10.331 4.366 12.912 1.00 75.75 88 TRP A C 1
ATOM 657 O O . TRP A 1 88 ? -10.571 5.478 13.387 1.00 75.75 88 TRP A O 1
ATOM 667 N N . GLY A 1 89 ? -10.768 4.028 11.703 1.00 77.44 89 GLY A N 1
ATOM 668 C CA . GLY A 1 89 ? -11.604 4.928 10.927 1.00 77.44 89 GLY A CA 1
ATOM 669 C C . GLY A 1 89 ? -12.455 4.219 9.891 1.00 77.44 89 GLY A C 1
ATOM 670 O O . GLY A 1 89 ? -12.264 3.054 9.548 1.00 77.44 89 GLY A O 1
ATOM 671 N N . LYS A 1 90 ? -13.451 4.944 9.389 1.00 79.25 90 LYS A N 1
ATOM 672 C CA . LYS A 1 90 ? -14.300 4.440 8.315 1.00 79.25 90 LYS A CA 1
ATOM 673 C C . LYS A 1 90 ? -13.704 4.878 6.987 1.00 79.25 90 LYS A C 1
ATOM 675 O O . LYS A 1 90 ? -13.527 6.076 6.770 1.00 79.25 90 LYS A O 1
ATOM 680 N N . ILE A 1 91 ? -13.458 3.918 6.096 1.00 83.06 91 ILE A N 1
ATOM 681 C CA . ILE A 1 91 ? -13.006 4.218 4.740 1.00 83.06 91 ILE A CA 1
ATOM 682 C C . ILE A 1 91 ? -14.119 5.006 4.050 1.00 83.06 91 ILE A C 1
ATOM 684 O O . ILE A 1 91 ? -15.235 4.517 3.874 1.00 83.06 91 ILE A O 1
ATOM 688 N N . ARG A 1 92 ? -13.831 6.258 3.701 1.00 82.12 92 ARG A N 1
ATOM 689 C CA . ARG A 1 92 ? -14.760 7.121 2.965 1.00 82.12 92 ARG A CA 1
ATOM 690 C C . ARG A 1 92 ? -14.668 6.858 1.470 1.00 82.12 92 ARG A C 1
ATOM 692 O O . ARG A 1 92 ? -15.671 6.920 0.768 1.00 82.12 92 ARG A O 1
ATOM 699 N N . SER A 1 93 ? -13.452 6.640 0.994 1.00 84.69 93 SER A N 1
ATOM 700 C CA . SER A 1 93 ? -13.127 6.542 -0.420 1.00 84.69 93 SER A CA 1
ATOM 701 C C . SER A 1 93 ? -11.758 5.888 -0.566 1.00 84.69 93 SER A C 1
ATOM 703 O O . SER A 1 93 ? -10.889 6.036 0.299 1.00 84.69 93 SER A O 1
ATOM 705 N N . THR A 1 94 ? -11.599 5.147 -1.658 1.00 86.38 94 THR A N 1
ATOM 706 C CA . THR A 1 94 ? -10.361 4.472 -2.034 1.00 86.38 94 THR A CA 1
ATOM 707 C C . THR A 1 94 ? -10.056 4.799 -3.488 1.00 86.38 94 THR A C 1
ATOM 709 O O . THR A 1 94 ? -10.939 4.708 -4.349 1.00 86.38 94 THR A O 1
ATOM 712 N N . LYS A 1 95 ? -8.815 5.197 -3.765 1.00 88.38 95 LYS A N 1
ATOM 713 C CA . LYS A 1 95 ? -8.340 5.544 -5.108 1.00 88.38 95 LYS A CA 1
ATOM 714 C C . LYS A 1 95 ? -7.163 4.670 -5.511 1.00 88.38 95 LYS A C 1
ATOM 716 O O . LYS A 1 95 ? -6.346 4.311 -4.670 1.00 88.38 95 LYS A O 1
ATOM 721 N N . ASP A 1 96 ? -7.085 4.335 -6.791 1.00 89.12 96 ASP A N 1
ATOM 722 C CA . ASP A 1 96 ? -5.925 3.652 -7.364 1.00 89.12 96 ASP A CA 1
ATOM 723 C C . ASP A 1 96 ? -4.742 4.615 -7.587 1.00 89.12 96 ASP A C 1
ATOM 725 O O . ASP A 1 96 ? -4.853 5.829 -7.391 1.00 89.12 96 ASP A O 1
ATOM 729 N N . ALA A 1 97 ? -3.607 4.081 -8.044 1.00 87.75 97 ALA A N 1
ATOM 730 C CA . ALA A 1 97 ? -2.427 4.874 -8.402 1.00 87.75 97 ALA A CA 1
ATOM 731 C C . ALA A 1 97 ? -2.675 5.912 -9.517 1.00 87.75 97 ALA A C 1
ATOM 733 O O . ALA A 1 97 ? -1.916 6.870 -9.641 1.00 87.75 97 ALA A O 1
ATOM 734 N N . ALA A 1 98 ? -3.729 5.748 -10.323 1.00 89.19 98 ALA A N 1
ATOM 735 C CA . ALA A 1 98 ? -4.140 6.711 -11.343 1.00 89.19 98 ALA A CA 1
ATOM 736 C C . ALA A 1 98 ? -5.136 7.762 -10.804 1.00 89.19 98 ALA A C 1
ATOM 738 O O . ALA A 1 98 ? -5.611 8.607 -11.566 1.00 89.19 98 ALA A O 1
ATOM 739 N N . GLY A 1 99 ? -5.467 7.722 -9.509 1.00 86.81 99 GLY A N 1
ATOM 740 C CA . GLY A 1 99 ? -6.409 8.626 -8.851 1.00 86.81 99 GLY A CA 1
ATOM 741 C C . GLY A 1 99 ? -7.887 8.301 -9.099 1.00 86.81 99 GLY A C 1
ATOM 742 O O . GLY A 1 99 ? -8.754 9.101 -8.734 1.00 86.81 99 GLY A O 1
ATOM 743 N N . ARG A 1 100 ? -8.204 7.154 -9.709 1.00 88.94 100 ARG A N 1
ATOM 744 C CA . ARG A 1 100 ? -9.577 6.721 -10.002 1.00 88.94 100 ARG A CA 1
ATOM 745 C C . ARG A 1 100 ? -10.182 6.027 -8.792 1.00 88.94 100 ARG A C 1
ATOM 747 O O . ARG A 1 100 ? -9.530 5.224 -8.127 1.00 88.94 100 ARG A O 1
ATOM 754 N N . LEU A 1 101 ? -11.457 6.311 -8.531 1.00 86.81 101 LEU A N 1
ATOM 755 C CA . LEU A 1 101 ? -12.204 5.649 -7.465 1.00 86.81 101 LEU A CA 1
ATOM 756 C C . LEU A 1 101 ? -12.315 4.155 -7.757 1.00 86.81 101 LEU A C 1
ATOM 758 O O . LEU A 1 101 ? -12.791 3.755 -8.818 1.00 86.81 101 LEU A O 1
ATOM 762 N N . THR A 1 102 ? -11.902 3.344 -6.791 1.00 82.50 102 THR A N 1
ATOM 763 C CA . THR A 1 102 ? -11.892 1.889 -6.905 1.00 82.50 102 THR A CA 1
ATOM 764 C C . THR A 1 102 ? -12.623 1.293 -5.713 1.00 82.50 102 THR A C 1
ATOM 766 O O . THR A 1 102 ? -12.311 1.596 -4.568 1.00 82.50 102 THR A O 1
ATOM 769 N N . GLN A 1 103 ? -13.610 0.434 -5.977 1.00 75.69 103 GLN A N 1
ATOM 770 C CA . GLN A 1 103 ? -14.372 -0.235 -4.914 1.00 75.69 103 GLN A CA 1
ATOM 771 C C . GLN A 1 103 ? -13.673 -1.481 -4.368 1.00 75.69 103 GLN A C 1
ATOM 773 O O . GLN A 1 103 ? -14.004 -1.944 -3.279 1.00 75.69 103 GLN A O 1
ATOM 778 N N . ARG A 1 104 ? -12.741 -2.054 -5.136 1.00 77.38 104 ARG A N 1
ATOM 779 C CA . ARG A 1 104 ? -12.075 -3.308 -4.797 1.00 77.38 104 ARG A CA 1
ATOM 780 C C . ARG A 1 104 ? -10.601 -3.240 -5.156 1.00 77.38 104 ARG A C 1
ATOM 782 O O . ARG A 1 104 ? -10.261 -3.118 -6.326 1.00 77.38 104 ARG A O 1
ATOM 789 N N . ALA A 1 105 ? -9.752 -3.356 -4.147 1.00 82.25 105 ALA A N 1
ATOM 790 C CA . ALA A 1 105 ? -8.313 -3.443 -4.326 1.00 82.25 105 ALA A CA 1
ATOM 791 C C . ALA A 1 105 ? -7.883 -4.910 -4.429 1.00 82.25 105 ALA A C 1
ATOM 793 O O . ALA A 1 105 ? -8.334 -5.749 -3.643 1.00 82.25 105 ALA A O 1
ATOM 794 N N . THR A 1 106 ? -7.030 -5.228 -5.398 1.00 84.94 106 THR A N 1
ATOM 795 C CA . THR A 1 106 ? -6.411 -6.554 -5.518 1.00 84.94 106 THR A CA 1
ATOM 796 C C . THR A 1 106 ? -5.117 -6.621 -4.705 1.00 84.94 106 THR A C 1
ATOM 798 O O . THR A 1 106 ? -4.522 -5.580 -4.426 1.00 84.94 106 THR A O 1
ATOM 801 N N . PRO A 1 107 ? -4.637 -7.820 -4.338 1.00 87.81 107 PRO A N 1
ATOM 802 C CA . PRO A 1 107 ? -3.318 -7.965 -3.733 1.00 87.81 107 PRO A CA 1
ATOM 803 C C . PRO A 1 107 ? -2.216 -7.301 -4.573 1.00 87.81 107 PRO A C 1
ATOM 805 O O . PRO A 1 107 ? -2.303 -7.271 -5.801 1.00 87.81 107 PRO A O 1
ATOM 808 N N . ALA A 1 108 ? -1.200 -6.762 -3.900 1.00 88.50 108 ALA A N 1
ATOM 809 C CA . ALA A 1 108 ? -0.104 -5.951 -4.436 1.00 88.50 108 ALA A CA 1
ATOM 810 C C . ALA A 1 108 ? -0.507 -4.608 -5.076 1.00 88.50 108 ALA A C 1
ATOM 812 O O . ALA A 1 108 ? 0.370 -3.830 -5.451 1.00 88.50 108 ALA A O 1
ATOM 813 N N . MET A 1 109 ? -1.802 -4.291 -5.172 1.00 88.44 109 MET A N 1
ATOM 814 C CA . MET A 1 109 ? -2.251 -3.011 -5.710 1.00 88.44 109 MET A CA 1
ATOM 815 C C . MET A 1 109 ? -2.018 -1.892 -4.682 1.00 88.44 109 MET A C 1
ATOM 817 O O . MET A 1 109 ? -2.483 -2.012 -3.542 1.00 88.44 109 MET A O 1
ATOM 821 N N . PRO A 1 110 ? -1.335 -0.798 -5.061 1.00 90.88 110 PRO A N 1
ATOM 822 C CA . PRO A 1 110 ? -1.259 0.392 -4.231 1.00 90.88 110 PRO A CA 1
ATOM 823 C C . PRO A 1 110 ? -2.583 1.163 -4.293 1.00 90.88 110 PRO A C 1
ATOM 825 O O . PRO A 1 110 ? -3.124 1.400 -5.378 1.00 90.88 110 PRO A O 1
ATOM 828 N N . VAL A 1 111 ? -3.097 1.568 -3.133 1.00 89.69 111 VAL A N 1
ATOM 829 C CA . VAL A 1 111 ? -4.341 2.334 -3.008 1.00 89.69 111 VAL A CA 1
ATOM 830 C C . VAL A 1 111 ? -4.217 3.466 -1.992 1.00 89.69 111 VAL A C 1
ATOM 832 O O . VAL A 1 111 ? -3.665 3.287 -0.907 1.00 89.69 111 VAL A O 1
ATOM 835 N N . GLU A 1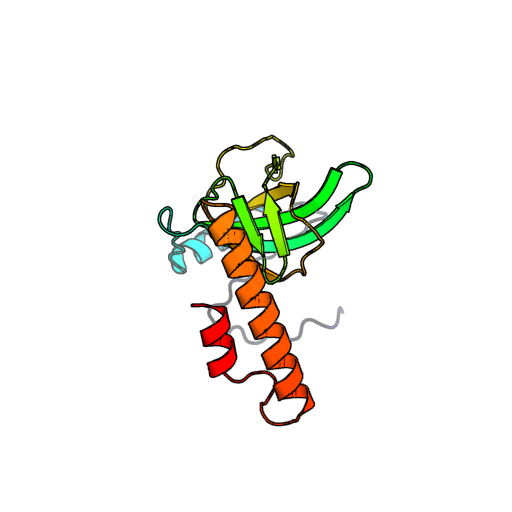 112 ? -4.763 4.630 -2.339 1.00 89.38 112 GLU A N 1
ATOM 836 C CA . GLU A 1 112 ? -4.912 5.773 -1.433 1.00 89.38 112 GLU A CA 1
ATOM 837 C C . GLU A 1 112 ? -6.261 5.657 -0.709 1.00 89.38 112 GLU A C 1
ATOM 839 O O . GLU A 1 112 ? -7.320 5.607 -1.343 1.00 89.38 112 GLU A O 1
ATOM 844 N N . ILE A 1 113 ? -6.224 5.597 0.620 1.00 88.00 113 ILE A N 1
ATOM 845 C CA . ILE A 1 113 ? -7.381 5.470 1.506 1.00 88.00 113 ILE A CA 1
ATOM 846 C C . ILE A 1 113 ? -7.636 6.810 2.196 1.00 88.00 113 ILE A C 1
ATOM 848 O O . ILE A 1 113 ? -6.721 7.459 2.704 1.00 88.00 113 ILE A O 1
ATOM 852 N N . GLU A 1 114 ? -8.909 7.200 2.250 1.00 87.25 114 GLU A N 1
ATOM 853 C CA . GLU A 1 114 ? -9.372 8.408 2.931 1.00 87.25 114 GLU A CA 1
ATOM 854 C C . GLU A 1 114 ? -10.333 8.069 4.074 1.00 87.25 114 GLU A C 1
ATOM 856 O O . GLU A 1 114 ? -11.178 7.181 3.944 1.00 87.25 114 GLU A O 1
ATOM 861 N N . GLY A 1 115 ? -10.298 8.854 5.154 1.00 81.69 115 GLY A N 1
ATOM 862 C CA . GLY A 1 115 ? -11.290 8.770 6.240 1.00 81.69 115 GLY A CA 1
ATOM 863 C C . GLY A 1 115 ? -10.839 8.007 7.488 1.00 81.69 115 GLY A C 1
ATOM 864 O O . GLY A 1 115 ? -11.630 7.839 8.421 1.00 81.69 115 GLY A O 1
ATOM 865 N N . ILE A 1 116 ? -9.570 7.602 7.538 1.00 82.19 116 ILE A N 1
ATOM 866 C CA . ILE A 1 116 ? -8.938 7.088 8.756 1.00 82.19 116 ILE A CA 1
ATOM 867 C C . ILE A 1 116 ? -8.859 8.224 9.789 1.00 82.19 116 ILE A C 1
ATOM 869 O O . ILE A 1 116 ? -8.655 9.390 9.432 1.00 82.19 116 ILE A O 1
ATOM 873 N N . ARG A 1 117 ? -9.115 7.919 11.068 1.00 80.12 117 ARG A N 1
ATOM 874 C CA . ARG A 1 117 ? -9.048 8.928 12.134 1.00 80.12 117 ARG A CA 1
ATOM 875 C C . ARG A 1 117 ? -7.638 8.978 12.692 1.00 80.12 117 ARG A C 1
ATOM 877 O O . ARG A 1 117 ? -7.258 8.113 13.464 1.00 80.12 117 ARG A O 1
ATOM 884 N N . GLY A 1 118 ? -6.937 10.049 12.350 1.00 82.94 118 GLY A N 1
ATOM 885 C CA . GLY A 1 118 ? -5.548 10.263 12.729 1.00 82.94 118 GLY A CA 1
ATOM 886 C C . GLY A 1 118 ? -4.590 9.816 11.627 1.00 82.94 118 GLY A C 1
ATOM 887 O O . GLY A 1 118 ? -5.021 9.484 10.522 1.00 82.94 118 GLY A O 1
ATOM 888 N N . LEU A 1 119 ? -3.295 9.964 11.895 1.00 85.56 119 LEU A N 1
ATOM 889 C CA . LEU A 1 119 ? -2.244 9.756 10.913 1.00 85.56 119 LEU A CA 1
ATOM 890 C C . LEU A 1 119 ? -1.351 8.593 11.358 1.00 85.56 119 LEU A C 1
ATOM 892 O O . LEU A 1 119 ? -0.703 8.717 12.402 1.00 85.56 119 LEU A O 1
ATOM 896 N N . PRO A 1 120 ? -1.305 7.500 10.593 1.00 84.06 120 PRO A N 1
ATOM 897 C CA . PRO A 1 120 ? -0.442 6.373 10.907 1.00 84.06 120 PRO A CA 1
ATOM 898 C C . PRO A 1 120 ? 1.001 6.579 10.470 1.00 84.06 120 PRO A C 1
ATOM 900 O O . PRO A 1 120 ? 1.331 7.552 9.782 1.00 84.06 120 PRO A O 1
ATOM 903 N N . MET A 1 121 ? 1.868 5.645 10.857 1.00 85.12 121 MET A N 1
ATOM 904 C CA . MET A 1 121 ? 3.268 5.654 10.463 1.00 85.12 121 MET A CA 1
ATOM 905 C C . MET A 1 121 ? 3.520 4.737 9.264 1.00 85.12 121 MET A C 1
ATOM 907 O O . MET A 1 121 ? 2.872 3.714 9.058 1.00 85.12 121 MET A O 1
ATOM 911 N N . ALA A 1 122 ? 4.508 5.108 8.449 1.00 86.81 122 ALA A N 1
ATOM 912 C CA . ALA A 1 122 ? 4.973 4.248 7.370 1.00 86.81 122 ALA A CA 1
ATOM 913 C C . ALA A 1 122 ? 5.507 2.923 7.938 1.00 86.81 122 ALA A C 1
ATOM 915 O O . ALA A 1 122 ? 6.312 2.920 8.872 1.00 86.81 122 ALA A O 1
ATOM 916 N N . GLY A 1 123 ? 5.084 1.812 7.339 1.00 84.50 123 GLY A N 1
ATOM 917 C CA . GLY A 1 123 ? 5.405 0.458 7.784 1.00 84.50 123 GLY A CA 1
ATOM 918 C C . GLY A 1 123 ? 4.389 -0.170 8.740 1.00 84.50 123 GLY A C 1
ATOM 919 O O . GLY A 1 123 ? 4.563 -1.342 9.071 1.00 84.50 123 GLY A O 1
ATOM 920 N N . ASP A 1 124 ? 3.346 0.557 9.153 1.00 84.00 124 ASP A N 1
ATOM 921 C CA . ASP A 1 124 ? 2.282 0.004 9.994 1.00 84.00 124 ASP A CA 1
ATOM 922 C C . ASP A 1 124 ? 1.384 -0.983 9.223 1.00 84.00 124 ASP A C 1
ATOM 924 O O . ASP A 1 124 ? 1.198 -0.898 8.001 1.00 84.00 124 ASP A O 1
ATOM 928 N N . ASP A 1 125 ? 0.824 -1.935 9.975 1.00 81.50 125 ASP A N 1
ATOM 929 C CA . ASP A 1 125 ? -0.154 -2.910 9.497 1.00 81.50 125 ASP A CA 1
ATOM 930 C C . ASP A 1 125 ? -1.576 -2.322 9.595 1.00 81.50 125 ASP A C 1
ATOM 932 O O . ASP A 1 125 ? -2.017 -1.876 10.659 1.00 81.50 125 ASP A O 1
ATOM 936 N N . VAL A 1 126 ? -2.333 -2.403 8.500 1.00 81.06 126 VAL A N 1
ATOM 937 C CA . VAL A 1 126 ? -3.753 -2.034 8.433 1.00 81.06 126 VAL A CA 1
ATOM 938 C C . VAL A 1 126 ? -4.593 -3.302 8.367 1.00 81.06 126 VAL A C 1
ATOM 940 O O . VAL A 1 126 ? -4.459 -4.111 7.447 1.00 81.06 126 VAL A O 1
ATOM 943 N N . ILE A 1 127 ? -5.498 -3.462 9.327 1.00 81.38 127 ILE A N 1
ATOM 944 C CA . ILE A 1 127 ? -6.440 -4.574 9.434 1.00 81.38 127 ILE A CA 1
ATOM 945 C C . ILE A 1 127 ? -7.840 -4.060 9.127 1.00 81.38 127 ILE A C 1
ATOM 947 O O . ILE A 1 127 ? -8.401 -3.233 9.839 1.00 81.38 127 ILE A O 1
ATOM 951 N N . VAL A 1 128 ? -8.455 -4.580 8.077 1.00 77.25 128 VAL A N 1
ATOM 952 C CA . VAL A 1 128 ? -9.794 -4.172 7.658 1.00 77.25 128 VAL A CA 1
ATOM 953 C C . VAL A 1 128 ? -10.820 -5.136 8.252 1.00 77.25 128 VAL A C 1
ATOM 955 O O . VAL A 1 128 ? -10.729 -6.354 8.106 1.00 77.25 128 VAL A O 1
ATOM 958 N N . VAL A 1 129 ? -11.808 -4.583 8.949 1.00 76.50 129 VAL A N 1
ATOM 959 C CA . VAL A 1 129 ? -12.857 -5.311 9.670 1.00 76.50 129 VAL A CA 1
ATOM 960 C C . VAL A 1 129 ? -14.239 -5.003 9.099 1.00 76.50 129 VAL A C 1
ATOM 962 O O . VAL A 1 129 ? -14.455 -4.019 8.399 1.00 76.50 129 VAL A O 1
ATOM 965 N N . HIS A 1 130 ? -15.218 -5.858 9.390 1.00 73.69 130 HIS A N 1
ATOM 966 C CA . HIS A 1 130 ? -16.577 -5.702 8.857 1.00 73.69 130 HIS A CA 1
ATOM 967 C C . HIS A 1 130 ? -17.538 -4.944 9.789 1.00 73.69 130 HIS A C 1
ATOM 969 O O . HIS A 1 130 ? -18.586 -4.505 9.326 1.00 73.69 130 HIS A O 1
ATOM 975 N N . SER A 1 131 ? -17.192 -4.766 11.072 1.00 79.19 131 SER A N 1
ATOM 976 C CA . SER A 1 131 ? -18.044 -4.122 12.085 1.00 79.19 131 SER A CA 1
ATOM 977 C C . SER A 1 131 ? -17.309 -3.000 12.818 1.00 79.19 131 SER A C 1
ATOM 979 O O . SER A 1 131 ? -16.154 -3.161 13.214 1.00 79.19 131 SER A O 1
ATOM 981 N N . GLU A 1 132 ? -18.010 -1.888 13.047 1.00 76.94 132 GLU A N 1
ATOM 982 C CA . GLU A 1 132 ? -17.519 -0.747 13.826 1.00 76.94 132 GLU A CA 1
ATOM 983 C C . GLU A 1 132 ? -17.242 -1.121 15.291 1.00 76.94 132 GLU A C 1
ATOM 985 O O . GLU A 1 132 ? -16.261 -0.663 15.871 1.00 76.94 132 GLU A O 1
ATOM 990 N N . GLU A 1 133 ? -18.060 -1.987 15.891 1.00 81.94 133 GLU A N 1
ATOM 991 C CA . GLU A 1 133 ? -17.855 -2.447 17.272 1.00 81.94 133 GLU A CA 1
ATOM 992 C C . GLU A 1 133 ? -16.541 -3.216 17.404 1.00 81.94 133 GLU A C 1
ATOM 994 O O . GLU A 1 133 ? -15.771 -3.001 18.339 1.00 81.94 133 GLU A O 1
ATOM 999 N N . ARG A 1 134 ? -16.247 -4.067 16.414 1.00 80.00 134 ARG A N 1
ATOM 1000 C CA . ARG A 1 134 ? -14.998 -4.828 16.365 1.00 80.00 134 ARG A CA 1
ATOM 1001 C C . ARG A 1 134 ? -13.800 -3.920 16.109 1.00 80.00 134 ARG A C 1
ATOM 1003 O O . ARG A 1 134 ? -12.751 -4.149 16.698 1.00 80.00 134 ARG A O 1
ATOM 1010 N N . ALA A 1 135 ? -13.973 -2.883 15.287 1.00 77.81 135 ALA A N 1
ATOM 1011 C CA . ALA A 1 135 ? -12.947 -1.872 15.055 1.00 77.81 135 ALA A CA 1
ATOM 1012 C C . ALA A 1 135 ? -12.562 -1.155 16.355 1.00 77.81 135 ALA A C 1
ATOM 1014 O O . ALA A 1 135 ? -11.389 -1.112 16.706 1.00 77.81 135 ALA A O 1
ATOM 1015 N N . LYS A 1 136 ? -13.561 -0.673 17.104 1.00 79.19 136 LYS A N 1
ATOM 1016 C CA . LYS A 1 136 ? -13.362 -0.008 18.401 1.00 79.19 136 LYS A CA 1
ATOM 1017 C C . LYS A 1 136 ? -12.765 -0.938 19.454 1.00 79.19 136 LYS A C 1
ATOM 1019 O O . LYS A 1 136 ? -11.927 -0.514 20.241 1.00 79.19 136 LYS A O 1
ATOM 1024 N N . PHE A 1 137 ? -13.200 -2.197 19.485 1.00 82.44 137 PHE A N 1
ATOM 1025 C CA . PHE A 1 137 ? -12.661 -3.186 20.415 1.00 82.44 137 PHE A CA 1
ATOM 1026 C C . PHE A 1 137 ? -11.177 -3.464 20.148 1.00 82.44 137 PHE A C 1
ATOM 1028 O O . PHE A 1 137 ? -10.378 -3.437 21.082 1.00 82.44 137 PHE A O 1
ATOM 1035 N N . LEU A 1 138 ? -10.803 -3.689 18.882 1.00 79.69 138 LEU A N 1
ATOM 1036 C CA . LEU A 1 138 ? -9.408 -3.902 18.493 1.00 79.69 138 LEU A CA 1
ATOM 1037 C C . LEU A 1 138 ? -8.561 -2.664 18.776 1.00 79.69 138 LEU A C 1
ATOM 1039 O O . LEU A 1 138 ? -7.518 -2.796 19.400 1.00 79.69 138 LEU A O 1
ATOM 1043 N N . ASP A 1 139 ? -9.040 -1.476 18.414 1.00 78.06 139 ASP A N 1
ATOM 1044 C CA . ASP A 1 139 ? -8.382 -0.207 18.728 1.00 78.06 139 ASP A CA 1
ATOM 1045 C C . ASP A 1 139 ? -8.081 -0.061 20.229 1.00 78.06 139 ASP A C 1
ATOM 1047 O O . ASP A 1 139 ? -6.936 0.142 20.636 1.00 78.06 139 ASP A O 1
ATOM 1051 N N . MET A 1 140 ? -9.093 -0.277 21.077 1.00 79.56 140 MET A N 1
ATOM 1052 C CA . MET A 1 140 ? -8.939 -0.239 22.532 1.00 79.56 140 MET A CA 1
ATOM 1053 C C . MET A 1 140 ? -7.908 -1.265 23.026 1.00 79.56 140 MET A C 1
ATOM 1055 O O . MET A 1 140 ? -7.051 -0.937 23.851 1.00 79.56 140 MET A O 1
ATOM 1059 N N . CYS A 1 141 ? -7.978 -2.505 22.536 1.00 78.75 141 CYS A N 1
ATOM 1060 C CA . CYS A 1 141 ? -7.031 -3.558 22.898 1.00 78.75 141 CYS A CA 1
ATOM 1061 C C . CYS A 1 141 ? -5.599 -3.207 22.480 1.00 78.75 141 CYS A C 1
ATOM 1063 O O . CYS A 1 141 ? -4.684 -3.354 23.289 1.00 78.75 141 CYS A O 1
ATOM 1065 N N . MET A 1 142 ? -5.401 -2.700 21.264 1.00 76.44 142 MET A N 1
ATOM 1066 C CA . MET A 1 142 ? -4.090 -2.338 20.719 1.00 76.44 142 MET A CA 1
ATOM 1067 C C . MET A 1 142 ? -3.491 -1.123 21.431 1.00 76.44 142 MET A C 1
ATOM 1069 O O . MET A 1 142 ? -2.299 -1.121 21.754 1.00 76.44 142 MET A O 1
ATOM 1073 N N . ALA A 1 143 ? -4.312 -0.124 21.765 1.00 77.44 143 ALA A N 1
ATOM 1074 C CA . ALA A 1 143 ? -3.898 1.020 22.571 1.00 77.44 143 ALA A CA 1
ATOM 1075 C C . ALA A 1 143 ? -3.472 0.588 23.985 1.00 77.44 143 ALA A C 1
ATOM 1077 O O . ALA A 1 143 ? -2.422 1.009 24.481 1.00 77.44 143 ALA A O 1
ATOM 1078 N N . HIS A 1 144 ? -4.241 -0.304 24.620 1.00 81.38 144 HIS A N 1
ATOM 1079 C CA . HIS A 1 144 ? -3.892 -0.845 25.931 1.00 81.38 144 HIS A CA 1
ATOM 1080 C C . HIS A 1 144 ? -2.600 -1.672 25.873 1.00 81.38 144 HIS A C 1
ATOM 1082 O O . HIS A 1 144 ? -1.713 -1.469 26.701 1.00 81.38 144 HIS A O 1
ATOM 1088 N N . MET A 1 145 ? -2.447 -2.540 24.868 1.00 72.94 145 MET A N 1
ATOM 1089 C CA . MET A 1 145 ? -1.253 -3.370 24.681 1.00 72.94 145 MET A CA 1
ATOM 1090 C C . MET A 1 145 ? 0.003 -2.515 24.462 1.00 72.94 145 MET A C 1
ATOM 1092 O O . MET A 1 145 ? 1.028 -2.747 25.103 1.00 72.94 145 MET A O 1
ATOM 1096 N N . THR A 1 146 ? -0.093 -1.483 23.616 1.00 72.38 146 THR A N 1
ATOM 1097 C CA . THR A 1 146 ? 0.997 -0.527 23.356 1.00 72.38 146 THR A CA 1
ATOM 1098 C C . THR A 1 146 ? 1.394 0.221 24.630 1.00 72.38 146 THR A C 1
ATOM 1100 O O . THR A 1 146 ? 2.579 0.316 24.950 1.00 72.38 146 THR A O 1
ATOM 1103 N N . CYS A 1 147 ? 0.415 0.680 25.417 1.00 73.88 147 CYS A N 1
ATOM 1104 C CA . CYS A 1 147 ? 0.662 1.345 26.698 1.00 73.88 147 CYS A CA 1
ATOM 1105 C C . CYS A 1 147 ? 1.355 0.415 27.708 1.00 73.88 147 CYS A C 1
ATOM 1107 O O . CYS A 1 147 ? 2.358 0.784 28.324 1.00 73.88 147 CYS A O 1
ATOM 1109 N N . VAL A 1 148 ? 0.865 -0.823 27.847 1.00 76.94 148 VAL A N 1
ATOM 1110 C CA . VAL A 1 148 ? 1.475 -1.837 28.718 1.00 76.94 148 VAL A CA 1
ATOM 1111 C C . VAL A 1 148 ? 2.908 -2.118 28.279 1.00 76.94 148 VAL A C 1
ATOM 1113 O O . VAL A 1 148 ? 3.797 -2.181 29.129 1.00 76.94 148 VAL A O 1
ATOM 1116 N N . TYR A 1 149 ? 3.159 -2.242 26.977 1.00 69.62 149 TYR A N 1
ATOM 1117 C CA . TYR A 1 149 ? 4.500 -2.456 26.454 1.00 69.62 149 TYR A CA 1
ATOM 1118 C C . TYR A 1 149 ? 5.441 -1.290 26.770 1.00 69.62 149 TYR A C 1
ATOM 1120 O O . TYR A 1 149 ? 6.502 -1.519 27.352 1.00 69.62 149 TYR A O 1
ATOM 1128 N N . GLU A 1 150 ? 5.045 -0.045 26.485 1.00 74.75 150 GLU A N 1
ATOM 1129 C CA . GLU A 1 150 ? 5.855 1.132 26.817 1.00 74.75 150 GLU A CA 1
ATOM 1130 C C . GLU A 1 150 ? 6.190 1.196 28.311 1.00 74.75 150 GLU A C 1
ATOM 1132 O O . GLU A 1 150 ? 7.334 1.468 28.680 1.00 74.75 150 GLU A O 1
ATOM 1137 N N . LEU A 1 151 ? 5.228 0.893 29.186 1.00 73.00 151 LEU A N 1
ATOM 1138 C CA . LEU A 1 151 ? 5.457 0.844 30.631 1.00 73.00 151 LEU A CA 1
ATOM 1139 C C . LEU A 1 151 ? 6.482 -0.229 31.020 1.00 73.00 151 LEU A C 1
ATOM 1141 O O . LEU A 1 151 ? 7.306 0.002 31.907 1.00 73.00 151 LEU A O 1
ATOM 1145 N N . HIS A 1 152 ? 6.449 -1.396 30.379 1.00 70.88 152 HIS A N 1
ATOM 1146 C CA . HIS A 1 152 ? 7.382 -2.488 30.654 1.00 70.88 152 HIS A CA 1
ATOM 1147 C C . HIS A 1 152 ? 8.788 -2.220 30.105 1.00 70.88 152 HIS A C 1
ATOM 1149 O O . HIS A 1 152 ? 9.766 -2.535 30.787 1.00 70.88 152 HIS A O 1
ATOM 1155 N N . VAL A 1 153 ? 8.894 -1.590 28.931 1.00 69.06 153 VAL A N 1
ATOM 1156 C CA . VAL A 1 153 ? 10.168 -1.140 28.349 1.00 69.06 153 VAL A CA 1
ATOM 1157 C C . VAL A 1 153 ? 10.784 -0.032 29.205 1.00 69.06 153 VAL A C 1
ATOM 1159 O O . VAL A 1 153 ? 11.947 -0.141 29.588 1.00 69.06 153 VAL A O 1
ATOM 1162 N N . ARG A 1 154 ? 10.007 0.987 29.609 1.00 69.88 154 ARG A N 1
ATOM 1163 C CA . ARG A 1 154 ? 10.481 2.062 30.508 1.00 69.88 154 ARG A CA 1
ATOM 1164 C C . ARG A 1 154 ? 10.913 1.541 31.878 1.00 69.88 154 ARG A C 1
ATOM 1166 O O . ARG A 1 154 ? 11.824 2.092 32.484 1.00 69.88 154 ARG A O 1
ATOM 1173 N N . ARG A 1 155 ? 10.279 0.473 32.372 1.00 77.12 155 ARG A N 1
ATOM 1174 C CA . ARG A 1 155 ? 10.651 -0.205 33.627 1.00 77.12 155 ARG A CA 1
ATOM 1175 C C . ARG A 1 155 ? 11.808 -1.199 33.471 1.00 77.12 155 ARG A C 1
ATOM 1177 O O . ARG A 1 155 ? 12.121 -1.891 34.435 1.00 77.12 155 ARG A O 1
ATOM 1184 N N . GLY A 1 156 ? 12.413 -1.304 32.285 1.00 66.81 156 GLY A N 1
ATOM 1185 C CA . GLY A 1 156 ? 13.552 -2.186 32.015 1.00 66.81 156 GLY A CA 1
ATOM 1186 C C . GLY A 1 156 ? 13.231 -3.681 32.098 1.00 66.81 156 GLY A C 1
ATOM 1187 O O . GLY A 1 156 ? 14.147 -4.494 32.163 1.00 66.81 156 GLY A O 1
ATOM 1188 N N . LYS A 1 157 ? 11.946 -4.065 32.117 1.00 61.81 157 LYS A N 1
ATOM 1189 C CA . LYS A 1 157 ? 11.521 -5.467 32.285 1.00 61.81 157 LYS A CA 1
ATOM 1190 C C . LYS A 1 157 ? 11.559 -6.274 30.986 1.00 61.81 157 LYS A C 1
ATOM 1192 O O . LYS A 1 157 ? 11.560 -7.496 31.047 1.00 61.81 157 LYS A O 1
ATOM 1197 N N . PHE A 1 158 ? 11.587 -5.612 29.830 1.00 56.84 158 PHE A N 1
ATOM 1198 C CA . PHE A 1 158 ? 11.647 -6.251 28.515 1.00 56.84 158 PHE A CA 1
ATOM 1199 C C . PHE A 1 158 ? 12.595 -5.492 27.583 1.00 56.84 158 PHE A C 1
ATOM 1201 O O . PHE A 1 158 ? 12.601 -4.262 27.558 1.00 56.84 158 PHE A O 1
ATOM 1208 N N . ALA A 1 159 ? 13.368 -6.230 26.782 1.00 56.34 159 ALA A N 1
ATOM 1209 C CA . ALA A 1 159 ? 14.110 -5.666 25.658 1.00 56.34 159 ALA A CA 1
ATOM 1210 C C . ALA A 1 159 ? 13.141 -5.296 24.522 1.00 56.34 159 ALA A C 1
ATOM 1212 O O . ALA A 1 159 ? 12.184 -6.029 24.261 1.00 56.34 159 ALA A O 1
ATOM 1213 N N . ALA A 1 160 ? 13.429 -4.206 23.803 1.00 52.31 160 ALA A N 1
ATOM 1214 C CA . ALA A 1 160 ? 12.556 -3.593 22.793 1.00 52.31 160 ALA A CA 1
ATOM 1215 C C . ALA A 1 160 ? 12.191 -4.481 21.567 1.00 52.31 160 ALA A C 1
ATOM 1217 O O . ALA A 1 160 ? 11.526 -4.025 20.641 1.00 52.31 160 ALA A O 1
ATOM 1218 N N . LYS A 1 161 ? 12.649 -5.739 21.533 1.00 48.94 161 LYS A N 1
ATOM 1219 C CA . LYS A 1 161 ? 12.441 -6.729 20.461 1.00 48.94 161 LYS A CA 1
ATOM 1220 C C . LYS A 1 161 ? 12.149 -8.131 21.014 1.00 48.94 161 LYS A C 1
ATOM 1222 O O . LYS A 1 161 ? 12.629 -9.128 20.482 1.00 48.94 161 LYS A O 1
ATOM 1227 N N . SER A 1 162 ? 11.421 -8.237 22.125 1.00 45.47 162 SER A N 1
ATOM 1228 C CA . SER A 1 162 ? 11.030 -9.560 22.625 1.00 45.47 162 SER A CA 1
ATOM 1229 C C . SER A 1 162 ? 9.931 -10.181 21.736 1.00 45.47 162 SER A C 1
ATOM 1231 O O . SER A 1 162 ? 8.917 -9.530 21.474 1.00 45.47 162 SER A O 1
ATOM 1233 N N . PRO A 1 163 ? 10.092 -11.437 21.274 1.00 46.16 163 PRO A N 1
ATOM 1234 C CA . PRO A 1 163 ? 9.161 -12.073 20.333 1.00 46.16 163 PRO A CA 1
ATOM 1235 C C . PRO A 1 163 ? 7.762 -12.305 20.927 1.00 46.16 163 PRO A C 1
ATOM 1237 O O . PRO A 1 163 ? 6.781 -12.343 20.191 1.00 46.16 163 PRO A O 1
ATOM 1240 N N . LEU A 1 164 ? 7.653 -12.394 22.258 1.00 47.56 164 LEU A N 1
ATOM 1241 C CA . LEU A 1 164 ? 6.379 -12.541 22.971 1.00 47.56 164 LEU A CA 1
ATOM 1242 C C . LEU A 1 164 ? 5.475 -11.308 22.830 1.00 47.56 164 LEU A C 1
ATOM 1244 O O . LEU A 1 164 ? 4.261 -11.450 22.729 1.00 47.56 164 LEU A O 1
ATOM 1248 N N . VAL A 1 165 ? 6.054 -10.106 22.772 1.00 48.59 165 VAL A N 1
ATOM 1249 C CA . VAL A 1 165 ? 5.282 -8.868 22.592 1.00 48.59 165 VAL A CA 1
ATOM 1250 C C . VAL A 1 165 ? 4.783 -8.756 21.153 1.00 48.59 165 VAL A C 1
ATOM 1252 O O . VAL A 1 165 ? 3.631 -8.400 20.928 1.00 48.59 165 VAL A O 1
ATOM 1255 N N . THR A 1 166 ? 5.613 -9.117 20.173 1.00 45.88 166 THR A N 1
ATOM 1256 C CA . THR A 1 166 ? 5.214 -9.113 18.758 1.00 45.88 166 THR A CA 1
ATOM 1257 C C . THR A 1 166 ? 4.085 -10.108 18.474 1.00 45.88 166 THR A C 1
ATOM 1259 O O . THR A 1 166 ? 3.252 -9.835 17.616 1.00 45.88 166 THR A O 1
ATOM 1262 N N . LEU A 1 167 ? 4.024 -11.227 19.206 1.00 39.16 167 LEU A N 1
ATOM 1263 C CA . LEU A 1 167 ? 2.976 -12.238 19.051 1.00 39.16 167 LEU A CA 1
ATOM 1264 C C . LEU A 1 167 ? 1.616 -11.774 19.608 1.00 39.16 167 LEU A C 1
ATOM 1266 O O . LEU A 1 167 ? 0.600 -12.022 18.972 1.00 39.16 167 LEU A O 1
ATOM 1270 N N . CYS A 1 168 ? 1.587 -11.048 20.734 1.00 43.88 168 CYS A N 1
ATOM 1271 C CA . CYS A 1 168 ? 0.341 -10.493 21.291 1.00 43.88 168 CYS A CA 1
ATOM 1272 C C . CYS A 1 168 ? -0.280 -9.378 20.437 1.00 43.88 168 CYS A C 1
ATOM 1274 O O . CYS A 1 168 ? -1.475 -9.143 20.536 1.00 43.88 168 CYS A O 1
ATOM 1276 N N . ILE A 1 169 ? 0.519 -8.675 19.631 1.00 42.03 169 ILE A N 1
ATOM 1277 C CA . ILE A 1 169 ? 0.052 -7.585 18.754 1.00 42.03 169 ILE A CA 1
ATOM 1278 C C . ILE A 1 169 ? -0.481 -8.138 17.413 1.00 42.03 169 ILE A C 1
ATOM 1280 O O . ILE A 1 169 ? -1.199 -7.447 16.699 1.00 42.03 169 ILE A O 1
ATOM 1284 N N . LYS A 1 170 ? -0.134 -9.385 17.058 1.00 37.97 170 LYS A N 1
ATOM 1285 C CA . LYS A 1 170 ? -0.471 -10.025 15.770 1.00 37.97 170 LYS A CA 1
ATOM 1286 C C . LYS A 1 170 ? -1.569 -11.095 15.837 1.00 37.97 170 LYS A C 1
ATOM 1288 O O . LYS A 1 170 ? -1.933 -11.614 14.782 1.00 37.97 170 LYS A O 1
ATOM 1293 N N . LEU A 1 171 ? -2.071 -11.423 17.030 1.00 37.09 171 LEU A N 1
ATOM 1294 C CA . LEU A 1 171 ? -3.220 -12.313 17.269 1.00 37.09 171 LEU A CA 1
ATOM 1295 C C . LEU A 1 171 ? -4.479 -11.489 17.553 1.00 37.09 171 LE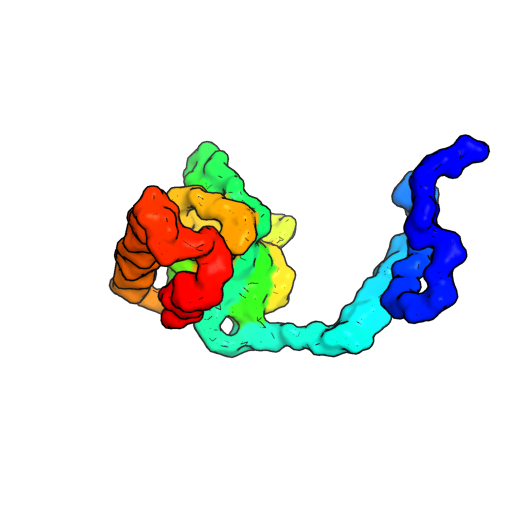U A C 1
ATOM 1297 O O . LEU A 1 171 ? -5.552 -11.881 17.042 1.00 37.09 171 LEU A O 1
#

InterPro domains:
  IPR009000 Translation protein, beta-barrel domain superfamily [SSF50447] (50-129)
  IPR015760 Translation initiation factor IF- 2 [PTHR43381] (16-136)
  IPR053905 Elongation factor G-like, domain II [PF22042] (52-128)

Secondary structure (DSSP, 8-state):
-----TTSS--SS--------BTTTTBSHHHHHHHHHHHHHHTT-----SSS-EEEEEEEEEETTTEEEEEEEEEE---SEEEETTEEEE--EEEETTS-B-S-PPTT-EEEEE--SS-PPTT-EEEEES-HHHHHHHHHHHHHHHHHHHHHHHTTSS-TT-HHHHHHHH-

pLDDT: mean 76.44, std 15.67, range [37.09, 94.44]

Sequence (171 aa):
MHPSNTLLSDTIGLFLLVVEVSAIKKTGPDNLEVALLLQAYMMDLKAQFDGPAQAYVVEARLDKGRGPLVTTIVKVVCGQHAVEGSQWGKIRSTKDAAGRLTQRATPAMPVEIEGIRGLPMAGDDVIVVHSEERAKFLDMCMAHMTCVYELHVRRGKFAAKSPLVTLCIKL

Radius of gyration: 21.12 Å; chains: 1; bounding box: 57×38×57 Å